Protein AF-A0A849EGY4-F1 (afdb_monomer_lite)

Secondary structure (DSSP, 8-state):
-HHHHHHHHHHHHHHHHHIIIIIHHHHHHS---HHHHHHHHHHHHHHHHHH-

pLDDT: mean 90.12, std 4.76, range [64.19, 94.69]

Structure (mmCIF, N/CA/C/O backbone):
data_AF-A0A849EGY4-F1
#
_entry.id   AF-A0A849EGY4-F1
#
loop_
_atom_site.group_PDB
_atom_site.id
_atom_site.type_symbol
_atom_site.label_atom_id
_atom_site.label_alt_id
_atom_site.label_comp_id
_atom_site.label_asym_id
_atom_site.label_entity_id
_atom_site.label_seq_id
_atom_site.pdbx_PDB_ins_code
_atom_site.Cartn_x
_atom_site.Cartn_y
_atom_site.Cartn_z
_atom_site.occupancy
_atom_site.B_iso_or_equiv
_atom_site.auth_seq_id
_atom_site.auth_comp_id
_atom_site.auth_asym_id
_atom_site.auth_atom_id
_atom_site.pdbx_PDB_model_num
ATOM 1 N N . MET A 1 1 ? -17.962 -0.485 15.341 1.00 64.19 1 MET A N 1
ATOM 2 C CA . MET A 1 1 ? -16.616 0.001 15.712 1.00 64.19 1 MET A CA 1
ATOM 3 C C . MET A 1 1 ? -15.555 -1.090 15.548 1.00 64.19 1 MET A C 1
ATOM 5 O O . MET A 1 1 ? -14.789 -1.004 14.605 1.00 64.19 1 MET A O 1
ATOM 9 N N . LEU A 1 2 ? -15.562 -2.175 16.339 1.00 79.25 2 LEU A N 1
ATOM 10 C CA . LEU A 1 2 ? -14.560 -3.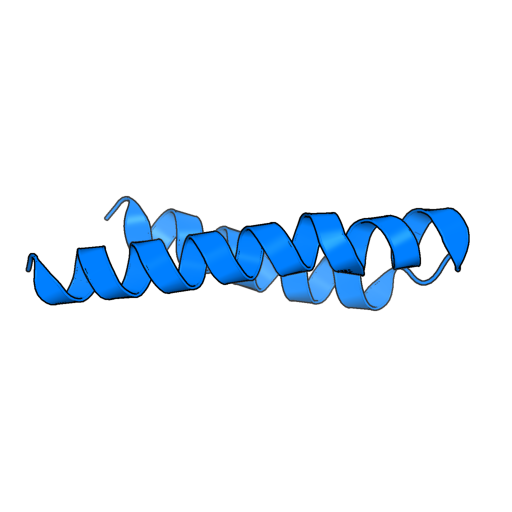260 16.229 1.00 79.25 2 LEU A CA 1
ATOM 11 C C . LEU A 1 2 ? -14.584 -4.041 14.899 1.00 79.25 2 LEU A C 1
ATOM 13 O O . LEU A 1 2 ? -13.535 -4.431 14.397 1.00 79.25 2 LEU A O 1
ATOM 17 N N . PHE A 1 3 ? -15.765 -4.258 14.310 1.00 83.81 3 PHE A N 1
ATOM 18 C CA . PHE A 1 3 ? -15.888 -4.974 13.032 1.00 83.81 3 PHE A CA 1
ATOM 19 C C . PHE A 1 3 ? -15.210 -4.224 11.875 1.00 83.81 3 PHE A C 1
ATOM 21 O O . PHE A 1 3 ? -14.491 -4.831 11.088 1.00 83.81 3 PHE A O 1
ATOM 28 N N . THR A 1 4 ? -15.380 -2.901 11.816 1.00 85.25 4 THR A N 1
ATOM 29 C CA . THR A 1 4 ? -14.781 -2.040 10.787 1.00 85.25 4 THR A CA 1
ATOM 30 C C . THR A 1 4 ? -13.258 -2.042 10.879 1.00 85.25 4 THR A C 1
ATOM 32 O O . THR A 1 4 ? -12.597 -2.260 9.872 1.00 85.25 4 THR A O 1
ATOM 35 N N . LEU A 1 5 ? -12.704 -1.904 12.089 1.00 89.38 5 LEU A N 1
ATOM 36 C CA . LEU A 1 5 ? -11.256 -1.964 12.315 1.00 89.38 5 LEU A CA 1
ATOM 37 C C . LEU A 1 5 ? -10.673 -3.336 11.960 1.00 89.38 5 LEU A C 1
ATOM 39 O O . LEU A 1 5 ? -9.597 -3.417 11.378 1.00 89.38 5 LEU A O 1
ATOM 43 N N . ARG A 1 6 ? -11.396 -4.426 12.251 1.00 90.88 6 ARG A N 1
ATOM 44 C CA . ARG A 1 6 ? -10.973 -5.784 11.878 1.00 90.88 6 ARG A CA 1
ATOM 45 C C . ARG A 1 6 ? -10.967 -5.985 10.362 1.00 90.88 6 ARG A C 1
ATOM 47 O O . ARG A 1 6 ? -10.048 -6.609 9.843 1.00 90.88 6 ARG A O 1
ATOM 54 N N . LEU A 1 7 ? -11.974 -5.463 9.662 1.00 92.44 7 LEU A N 1
ATOM 55 C CA . LEU A 1 7 ? -12.031 -5.500 8.200 1.00 92.44 7 LEU A CA 1
ATOM 56 C C . LEU A 1 7 ? -10.889 -4.677 7.591 1.00 92.44 7 LEU A C 1
ATOM 58 O O . LEU A 1 7 ? -10.187 -5.169 6.712 1.00 92.44 7 LEU A O 1
ATOM 62 N N . LEU A 1 8 ? -10.678 -3.458 8.095 1.00 92.69 8 LEU A N 1
ATOM 63 C CA . LEU A 1 8 ? -9.599 -2.576 7.661 1.00 92.69 8 LEU A CA 1
ATOM 64 C C . LEU A 1 8 ? -8.235 -3.220 7.893 1.00 92.69 8 LEU A C 1
ATOM 66 O O . LEU A 1 8 ? -7.467 -3.275 6.949 1.00 92.69 8 LEU A O 1
ATOM 70 N N . ALA A 1 9 ? -7.973 -3.815 9.059 1.00 91.12 9 ALA A N 1
ATOM 71 C CA . ALA A 1 9 ? -6.718 -4.524 9.330 1.00 91.12 9 ALA A CA 1
ATOM 72 C C . ALA A 1 9 ? -6.436 -5.654 8.323 1.00 91.12 9 ALA A C 1
ATOM 74 O O . ALA A 1 9 ? -5.302 -5.830 7.881 1.00 91.12 9 ALA A O 1
ATOM 75 N N . ILE A 1 10 ? -7.466 -6.421 7.943 1.00 93.94 10 ILE A N 1
ATOM 76 C CA . ILE A 1 10 ? -7.329 -7.493 6.947 1.00 93.94 10 ILE A CA 1
ATOM 77 C C . ILE A 1 10 ? -7.041 -6.901 5.560 1.00 93.94 10 ILE A C 1
ATOM 79 O O . ILE A 1 10 ? -6.148 -7.384 4.865 1.00 93.94 10 ILE A O 1
ATOM 83 N N . LEU A 1 11 ? -7.766 -5.853 5.158 1.00 94.06 11 LEU A N 1
ATOM 84 C CA . LEU A 1 11 ? -7.558 -5.176 3.873 1.00 94.06 11 LEU A CA 1
ATOM 85 C C . LEU A 1 11 ? -6.178 -4.511 3.787 1.00 94.06 11 LEU A C 1
ATOM 87 O O . LEU A 1 11 ? -5.522 -4.596 2.752 1.00 94.06 11 LEU A O 1
ATOM 91 N N . GLU A 1 12 ? -5.726 -3.899 4.877 1.00 93.75 12 GLU A N 1
ATOM 92 C CA . GLU A 1 12 ? -4.417 -3.261 5.005 1.00 93.75 12 GLU A CA 1
ATOM 93 C C . GLU A 1 12 ? -3.308 -4.313 4.855 1.00 93.75 12 GLU A C 1
ATOM 95 O O . GLU A 1 12 ? -2.480 -4.197 3.950 1.00 93.75 12 GLU A O 1
ATOM 100 N N . GLY A 1 13 ? -3.406 -5.437 5.575 1.00 92.94 13 GLY A N 1
ATOM 101 C CA . GLY A 1 13 ? -2.482 -6.565 5.430 1.00 92.94 13 GLY A CA 1
ATOM 102 C C . GLY A 1 13 ? -2.439 -7.148 4.011 1.00 92.94 13 GLY A C 1
ATOM 103 O O . GLY A 1 13 ? -1.357 -7.407 3.483 1.00 92.94 13 GLY A O 1
ATOM 104 N N . ILE A 1 14 ? -3.589 -7.303 3.343 1.00 94.69 14 ILE A N 1
ATOM 105 C CA . ILE A 1 14 ? -3.636 -7.749 1.938 1.00 94.69 14 ILE A CA 1
ATOM 106 C C . ILE A 1 14 ? -2.963 -6.720 1.018 1.00 94.69 14 ILE A C 1
ATOM 108 O O . ILE A 1 14 ? -2.169 -7.092 0.151 1.00 94.69 14 ILE A O 1
ATOM 112 N N . SER A 1 15 ? -3.247 -5.430 1.207 1.00 92.81 15 SER A N 1
ATOM 113 C CA . SER A 1 15 ? -2.654 -4.357 0.402 1.00 92.81 15 SER A CA 1
ATOM 114 C C . SER A 1 15 ? -1.137 -4.251 0.598 1.00 92.81 15 SER A C 1
ATOM 116 O O . SER A 1 15 ? -0.415 -4.062 -0.380 1.00 92.81 15 SER A O 1
ATOM 118 N N . TYR A 1 16 ? -0.642 -4.488 1.817 1.00 93.81 16 TYR A N 1
ATOM 119 C CA . TYR A 1 16 ? 0.782 -4.557 2.133 1.00 93.81 16 TYR A CA 1
ATOM 120 C C . TYR A 1 16 ? 1.468 -5.718 1.402 1.00 93.81 16 TYR A C 1
ATOM 122 O O . TYR A 1 16 ? 2.509 -5.528 0.768 1.00 93.81 16 TYR A O 1
ATOM 130 N N . LEU A 1 17 ? 0.858 -6.911 1.419 1.00 94.50 17 LEU A N 1
ATOM 131 C CA . LEU A 1 17 ? 1.376 -8.074 0.693 1.00 94.50 17 LEU A CA 1
ATOM 132 C C . LEU A 1 17 ? 1.369 -7.859 -0.825 1.00 94.50 17 LEU A C 1
ATOM 134 O O . LEU A 1 17 ? 2.314 -8.269 -1.492 1.00 94.50 17 LEU A O 1
ATOM 138 N N . LEU A 1 18 ? 0.358 -7.192 -1.387 1.00 91.69 18 LEU A N 1
ATOM 139 C CA . LEU A 1 18 ? 0.335 -6.848 -2.814 1.00 91.69 18 LEU A CA 1
ATOM 140 C C . LEU A 1 18 ? 1.400 -5.807 -3.177 1.00 91.69 18 LEU A C 1
ATOM 142 O O . LEU A 1 18 ? 2.040 -5.924 -4.224 1.00 91.69 18 LEU A O 1
ATOM 146 N N . LEU A 1 19 ? 1.629 -4.814 -2.317 1.00 91.56 19 LEU A N 1
ATOM 147 C CA . LEU A 1 19 ? 2.660 -3.800 -2.529 1.00 91.56 19 LEU A CA 1
ATOM 148 C C . LEU A 1 19 ? 4.060 -4.438 -2.501 1.00 91.56 19 LEU A C 1
ATOM 150 O O . LEU A 1 19 ? 4.833 -4.343 -3.453 1.00 91.56 19 LEU A O 1
ATOM 154 N N . PHE A 1 20 ? 4.392 -5.160 -1.434 1.00 90.44 20 PHE A N 1
ATOM 155 C CA . PHE A 1 20 ? 5.730 -5.735 -1.286 1.00 90.44 20 PHE A CA 1
ATOM 156 C C . PHE A 1 20 ? 5.946 -7.003 -2.112 1.00 90.44 20 PHE A C 1
ATOM 158 O O . PHE A 1 20 ? 7.008 -7.178 -2.703 1.00 90.44 20 PHE A O 1
ATOM 165 N N . GLY A 1 21 ? 4.953 -7.885 -2.160 1.00 90.19 21 GLY A N 1
ATOM 166 C CA . GLY A 1 21 ? 5.047 -9.179 -2.831 1.00 90.19 21 GLY A CA 1
ATOM 167 C C . GLY A 1 21 ? 4.828 -9.111 -4.339 1.00 90.19 21 GLY A C 1
ATOM 168 O O . GLY A 1 21 ? 5.309 -9.992 -5.045 1.00 90.19 21 GLY A O 1
ATOM 169 N N . PHE A 1 22 ? 4.139 -8.083 -4.846 1.00 89.38 22 PHE A N 1
ATOM 170 C CA . PHE A 1 22 ? 3.832 -7.966 -6.275 1.00 89.38 22 PHE A CA 1
ATOM 171 C C . PHE A 1 22 ? 4.355 -6.666 -6.890 1.00 89.38 22 PHE A C 1
ATOM 173 O O . PHE A 1 22 ? 5.098 -6.710 -7.873 1.00 89.38 22 PHE A O 1
ATOM 180 N N . SER A 1 23 ? 4.034 -5.503 -6.311 1.00 91.25 23 SER A N 1
ATOM 181 C CA . SER A 1 23 ? 4.389 -4.216 -6.924 1.00 91.25 23 SER A CA 1
ATOM 182 C C . SER A 1 23 ? 5.892 -3.934 -6.900 1.00 91.25 23 SER A C 1
ATOM 184 O O . SER A 1 23 ? 6.419 -3.398 -7.875 1.00 91.25 23 SER A O 1
ATOM 186 N N . MET A 1 24 ? 6.603 -4.326 -5.838 1.00 91.50 24 MET A N 1
ATOM 187 C CA . MET A 1 24 ? 8.059 -4.161 -5.749 1.00 91.50 24 MET A CA 1
ATOM 188 C C . MET A 1 24 ? 8.831 -5.054 -6.741 1.00 91.50 24 MET A C 1
ATOM 190 O O . MET A 1 24 ? 9.663 -4.506 -7.469 1.00 91.50 24 MET A O 1
ATOM 194 N N . PRO A 1 25 ? 8.558 -6.371 -6.872 1.00 90.69 25 PRO A N 1
ATOM 195 C CA . PRO A 1 25 ? 9.153 -7.187 -7.931 1.00 90.69 25 PRO A CA 1
ATOM 196 C C . PRO A 1 25 ? 8.868 -6.639 -9.328 1.00 90.69 25 PRO A C 1
ATOM 198 O O . PRO A 1 25 ? 9.785 -6.530 -10.135 1.00 90.69 25 PRO A O 1
ATOM 201 N N . LEU A 1 26 ? 7.636 -6.206 -9.617 1.00 89.50 26 LEU A N 1
ATOM 202 C CA . LEU A 1 26 ? 7.317 -5.634 -10.930 1.00 89.50 26 LEU A CA 1
ATOM 203 C C . LEU A 1 26 ? 8.086 -4.331 -11.202 1.00 89.50 26 LEU A C 1
ATOM 205 O O . LEU A 1 26 ? 8.598 -4.123 -12.302 1.00 89.50 26 LEU A O 1
ATOM 209 N N . LYS A 1 27 ? 8.227 -3.483 -10.180 1.00 88.25 27 LYS A N 1
ATOM 210 C CA . LYS A 1 27 ? 8.967 -2.221 -10.260 1.00 88.25 27 LYS A CA 1
ATOM 211 C C . LYS A 1 27 ? 10.456 -2.440 -10.515 1.00 88.25 27 LYS A C 1
ATOM 213 O O . LYS A 1 27 ? 11.026 -1.731 -11.337 1.00 88.25 27 LYS A O 1
ATOM 218 N N . TYR A 1 28 ? 11.087 -3.364 -9.792 1.00 88.88 28 TYR A N 1
ATOM 219 C CA . TYR A 1 28 ? 12.543 -3.535 -9.831 1.00 88.88 28 TYR A CA 1
ATOM 220 C C . TYR A 1 28 ? 13.012 -4.586 -10.842 1.00 88.88 28 TYR A C 1
ATOM 222 O O . TYR A 1 28 ? 14.076 -4.408 -11.426 1.00 88.88 28 TYR A O 1
ATOM 230 N N . TRP A 1 29 ? 12.252 -5.660 -11.071 1.00 90.62 29 TRP A N 1
ATOM 231 C CA . TRP A 1 29 ? 12.636 -6.736 -11.996 1.00 90.62 29 TRP A CA 1
ATOM 232 C C . TRP A 1 29 ? 12.075 -6.521 -13.399 1.00 90.62 29 TRP A C 1
ATOM 234 O O . TRP A 1 29 ? 12.791 -6.726 -14.374 1.00 90.62 29 TRP A O 1
ATOM 244 N N . ALA A 1 30 ? 10.821 -6.075 -13.513 1.00 87.44 30 ALA A N 1
ATOM 245 C CA . ALA A 1 30 ? 10.186 -5.828 -14.810 1.00 87.44 30 ALA A CA 1
ATOM 246 C C . ALA A 1 30 ? 10.286 -4.359 -15.273 1.00 87.44 30 ALA A C 1
ATOM 248 O O . ALA A 1 30 ? 9.878 -4.049 -16.387 1.00 87.44 30 AL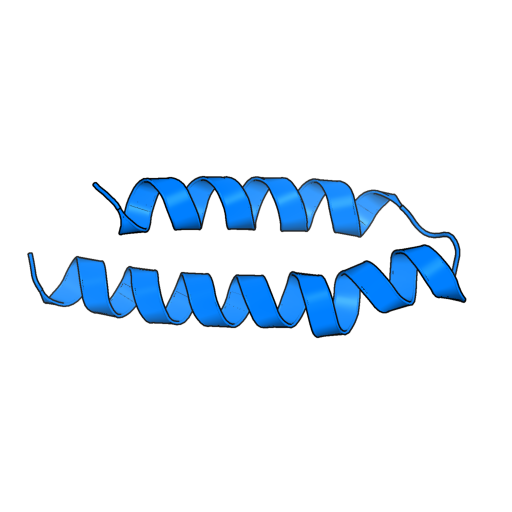A A O 1
ATOM 249 N N . ASN A 1 31 ? 10.833 -3.452 -14.447 1.00 86.88 31 ASN A N 1
ATOM 250 C CA . ASN A 1 31 ? 10.852 -1.996 -14.682 1.00 86.88 31 ASN A CA 1
ATOM 251 C C . ASN A 1 31 ? 9.458 -1.365 -14.911 1.00 86.88 31 ASN A C 1
ATOM 253 O O . ASN A 1 31 ? 9.354 -0.229 -15.377 1.00 86.88 31 ASN A O 1
ATOM 257 N N . ILE A 1 32 ? 8.377 -2.058 -14.534 1.00 88.56 32 ILE A N 1
ATOM 258 C CA . ILE A 1 32 ? 6.997 -1.584 -14.700 1.00 88.56 32 ILE A CA 1
ATOM 259 C C . ILE A 1 32 ? 6.590 -0.828 -13.434 1.00 88.56 32 ILE A C 1
ATOM 261 O O . ILE A 1 32 ? 6.389 -1.413 -12.367 1.00 88.56 32 ILE A O 1
ATOM 265 N N . ARG A 1 33 ? 6.492 0.501 -13.536 1.00 88.56 33 ARG A N 1
ATOM 266 C CA . ARG A 1 33 ? 6.283 1.393 -12.380 1.00 88.56 33 ARG A CA 1
ATOM 267 C C . ARG A 1 33 ? 4.817 1.715 -12.106 1.00 88.56 33 ARG A C 1
ATOM 269 O O . ARG A 1 33 ? 4.509 2.107 -10.981 1.00 88.56 33 ARG A O 1
ATOM 276 N N . GLU A 1 34 ? 3.928 1.553 -13.084 1.00 88.00 34 GLU A N 1
ATOM 277 C CA . GLU A 1 34 ? 2.516 1.924 -12.944 1.00 88.00 34 GLU A CA 1
ATOM 278 C C . GLU A 1 34 ? 1.799 1.209 -11.783 1.00 88.00 34 GLU A C 1
ATOM 280 O O . GLU A 1 34 ? 1.201 1.902 -10.958 1.00 88.00 34 GLU A O 1
ATOM 285 N N . PRO A 1 35 ? 1.888 -0.128 -11.608 1.00 87.94 35 PRO A N 1
ATOM 286 C CA . PRO A 1 35 ? 1.137 -0.803 -10.550 1.00 87.94 35 PRO A CA 1
ATOM 287 C C . PRO A 1 35 ? 1.589 -0.401 -9.146 1.00 87.94 35 PRO A C 1
ATOM 289 O O . PRO A 1 35 ? 0.771 -0.347 -8.233 1.00 87.94 35 PRO A O 1
ATOM 292 N N . ASN A 1 36 ? 2.862 -0.038 -8.963 1.00 91.44 36 ASN A N 1
ATOM 293 C CA . ASN A 1 36 ? 3.353 0.465 -7.681 1.00 91.44 36 ASN A CA 1
ATOM 294 C C . ASN A 1 36 ? 2.693 1.792 -7.277 1.00 91.44 36 ASN A C 1
ATOM 296 O O . ASN A 1 36 ? 2.502 2.039 -6.090 1.00 91.44 36 ASN A O 1
ATOM 300 N N . ILE A 1 37 ? 2.346 2.641 -8.247 1.00 90.31 37 ILE A N 1
ATOM 301 C CA . ILE A 1 37 ? 1.682 3.924 -7.992 1.00 90.31 37 ILE A CA 1
ATOM 302 C C . ILE A 1 37 ? 0.245 3.674 -7.519 1.00 90.31 37 ILE A C 1
ATOM 304 O O . ILE A 1 37 ? -0.145 4.159 -6.459 1.00 90.31 37 ILE A O 1
ATOM 308 N N . TYR A 1 38 ? -0.519 2.859 -8.251 1.00 92.06 38 TYR A N 1
ATOM 309 C CA . TYR A 1 38 ? -1.913 2.567 -7.901 1.00 92.06 38 TYR A CA 1
ATOM 310 C C . TYR A 1 38 ? -2.043 1.802 -6.578 1.00 92.06 38 TYR A C 1
ATOM 312 O O . TYR A 1 38 ? -2.825 2.200 -5.715 1.00 92.06 38 TYR A O 1
ATOM 320 N N . ILE A 1 39 ? -1.250 0.741 -6.387 1.00 92.19 39 ILE A 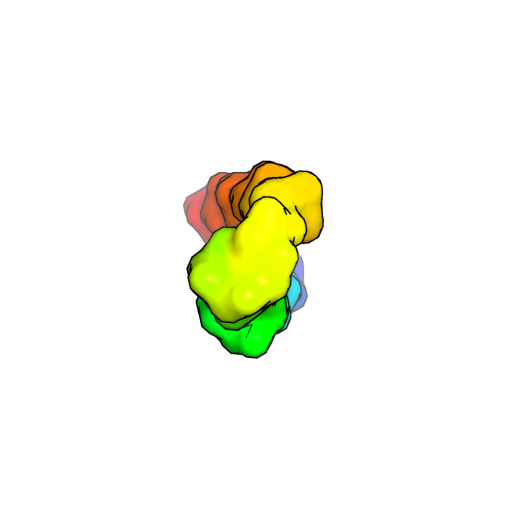N 1
ATOM 321 C CA . ILE A 1 39 ? -1.285 -0.066 -5.156 1.00 92.19 39 ILE A CA 1
ATOM 322 C C . ILE A 1 39 ? -0.797 0.768 -3.965 1.00 92.19 39 ILE A C 1
ATOM 324 O O . ILE A 1 39 ? -1.384 0.692 -2.888 1.00 92.19 39 ILE A O 1
ATOM 328 N N . GLY A 1 40 ? 0.209 1.627 -4.167 1.00 92.19 40 GLY A N 1
ATOM 329 C CA . GLY A 1 40 ? 0.702 2.550 -3.145 1.00 92.19 40 GLY A CA 1
ATOM 330 C C . GLY A 1 40 ? -0.357 3.540 -2.664 1.00 92.19 40 GLY A C 1
ATOM 331 O O . GLY A 1 40 ? -0.502 3.731 -1.458 1.00 92.19 40 GLY A O 1
ATOM 332 N N . TYR A 1 41 ? -1.138 4.131 -3.574 1.00 94.25 41 TYR A N 1
ATOM 333 C CA . TYR A 1 41 ? -2.220 5.044 -3.191 1.00 94.25 41 TYR A CA 1
ATOM 334 C C . TYR A 1 41 ? -3.349 4.341 -2.435 1.00 94.25 41 TYR A C 1
ATOM 336 O O . TYR A 1 41 ? -3.824 4.866 -1.429 1.00 94.25 41 TYR A O 1
ATOM 344 N N . VAL A 1 42 ? -3.752 3.146 -2.881 1.00 93.94 42 VAL A N 1
ATOM 345 C CA . VAL A 1 42 ? -4.784 2.355 -2.193 1.00 93.94 42 VAL A CA 1
ATOM 346 C C . VAL A 1 42 ? -4.313 1.952 -0.796 1.00 93.94 42 VAL A C 1
ATOM 348 O O . VAL A 1 42 ? -5.059 2.118 0.166 1.00 93.94 42 VAL A O 1
ATOM 351 N N . HIS A 1 43 ? -3.069 1.486 -0.668 1.00 93.94 43 HIS A N 1
ATOM 352 C CA . HIS A 1 43 ? -2.482 1.118 0.619 1.00 93.94 43 HIS A CA 1
ATOM 353 C C . HIS A 1 43 ? -2.403 2.321 1.570 1.00 93.94 43 HIS A C 1
ATOM 355 O O . HIS A 1 43 ? -2.876 2.239 2.698 1.00 93.94 43 HIS A O 1
ATOM 361 N N . GLY A 1 44 ? -1.912 3.473 1.099 1.00 92.38 44 GLY A N 1
ATOM 362 C CA . GLY A 1 44 ? -1.847 4.691 1.912 1.00 92.38 44 GLY A CA 1
ATOM 363 C C . GLY A 1 44 ? -3.219 5.173 2.399 1.00 92.38 44 GLY A C 1
ATOM 364 O O . GLY A 1 44 ? -3.351 5.604 3.542 1.00 92.38 44 GLY A O 1
ATOM 365 N N . PHE A 1 45 ? -4.259 5.054 1.569 1.00 94.44 45 PHE A N 1
ATOM 366 C CA . PHE A 1 45 ? -5.627 5.366 1.983 1.00 94.44 45 PHE A CA 1
ATOM 367 C C . PHE A 1 45 ? -6.156 4.379 3.034 1.00 94.44 45 PHE A C 1
ATOM 369 O O . PHE A 1 45 ? -6.725 4.808 4.037 1.00 94.44 45 PHE A O 1
ATOM 376 N N . LEU A 1 46 ? -5.945 3.071 2.834 1.00 91.88 46 LEU A N 1
ATOM 377 C CA . LEU A 1 46 ? -6.342 2.034 3.795 1.00 91.88 46 LEU A CA 1
ATOM 378 C C . LEU A 1 46 ? -5.6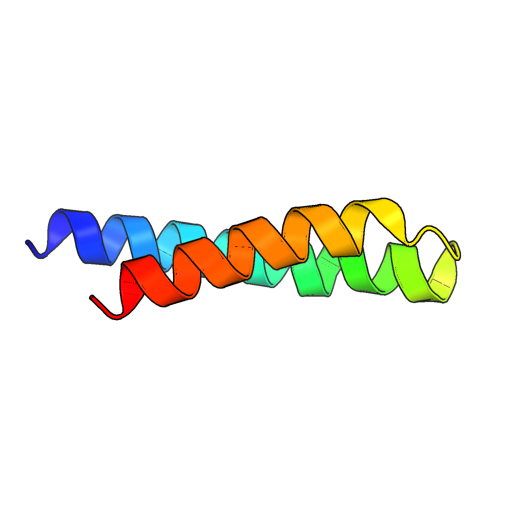31 2.200 5.143 1.00 91.88 46 LEU A C 1
ATOM 380 O O . LEU A 1 46 ? -6.267 2.030 6.180 1.00 91.88 46 LEU A O 1
ATOM 384 N N . PHE A 1 47 ? -4.359 2.601 5.132 1.00 92.50 47 PHE A N 1
ATOM 385 C CA . PHE A 1 47 ? -3.591 2.900 6.336 1.00 92.50 47 PHE A CA 1
ATOM 386 C C . PHE A 1 47 ? -4.195 4.067 7.129 1.00 92.50 47 PHE A C 1
ATOM 388 O O . PHE A 1 47 ? -4.427 3.950 8.331 1.00 92.50 47 PHE A O 1
ATOM 395 N N . ILE A 1 48 ? -4.517 5.178 6.455 1.00 92.56 48 ILE A N 1
ATOM 396 C CA . ILE A 1 48 ? -5.171 6.333 7.094 1.00 92.56 48 ILE A CA 1
ATOM 397 C C . ILE A 1 48 ? -6.546 5.933 7.642 1.00 92.56 48 ILE A C 1
ATOM 399 O O . ILE A 1 48 ? -6.874 6.274 8.77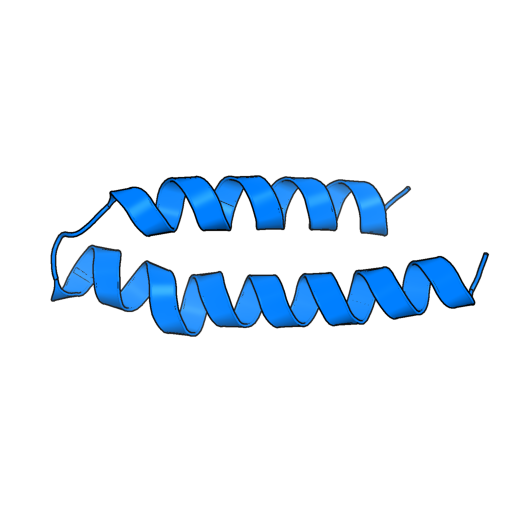5 1.00 92.56 48 ILE A O 1
ATOM 403 N N . ALA A 1 49 ? -7.329 5.175 6.870 1.00 89.81 49 ALA A N 1
ATOM 404 C CA . ALA A 1 49 ? -8.642 4.697 7.291 1.00 89.81 49 ALA A CA 1
ATOM 405 C C . ALA A 1 49 ? -8.575 3.731 8.485 1.00 89.81 49 ALA A C 1
ATOM 407 O O . ALA A 1 49 ? -9.524 3.673 9.255 1.00 89.81 49 ALA A O 1
ATOM 408 N N . PHE A 1 50 ? -7.484 2.974 8.643 1.00 89.88 50 PHE A N 1
ATOM 409 C CA . PHE A 1 50 ? -7.277 2.070 9.777 1.00 89.88 50 PHE A CA 1
ATOM 410 C C . PHE A 1 50 ? -6.920 2.803 11.080 1.00 89.88 50 PHE A C 1
ATOM 412 O O . PHE A 1 50 ? -7.251 2.317 12.160 1.00 89.88 50 PHE A O 1
ATOM 419 N N . ILE A 1 51 ? -6.239 3.949 10.984 1.00 88.12 51 ILE A N 1
ATOM 420 C CA . ILE A 1 51 ? -5.803 4.742 12.146 1.00 88.12 51 ILE A CA 1
ATOM 421 C C . ILE A 1 51 ? -6.941 5.584 12.749 1.00 88.12 51 ILE A C 1
ATOM 423 O O . ILE A 1 51 ? -6.898 5.877 13.945 1.00 88.12 51 ILE A O 1
ATOM 427 N N . ILE A 1 52 ? -7.921 5.986 11.935 1.00 83.25 52 ILE A N 1
ATOM 428 C CA . ILE A 1 52 ? -9.073 6.822 12.327 1.00 83.25 52 ILE A CA 1
ATOM 429 C C . ILE A 1 52 ? -10.209 5.955 12.882 1.00 83.25 52 ILE A C 1
ATOM 431 O O . ILE A 1 52 ? -10.761 6.331 13.941 1.00 83.25 52 ILE A O 1
#

Foldseek 3Di:
DVVQLVVLVVV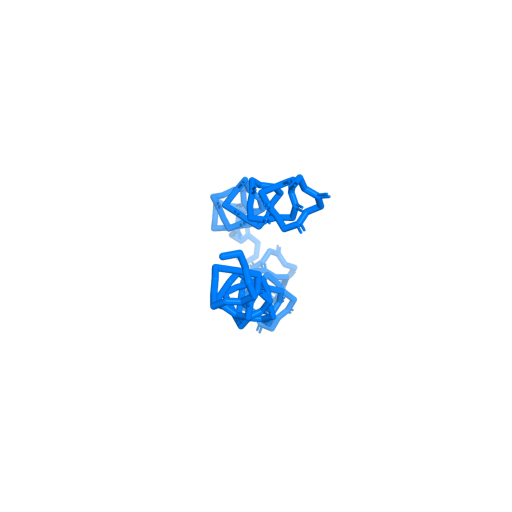LVVLVCCLVVPQVCCCPVVVDNVVNVVSVVVNVVSVVSNVD

Sequence (52 aa):
MLFTLRLLAILEGISYLLLFGFSMPLKYWANIREPNIYIGYVHGFLFIAFII

Radius of gyration: 12.35 Å; chains: 1; bounding box: 29×16×31 Å